Protein AF-A0A920UWG1-F1 (afdb_monomer_lite)

Sequence (98 aa):
MDYKSNDLGPRDKDYAPERLLATMVQEHYLLQYLIYTLAIHRYLRLRLPNYDYEQHFGGVYYLFLRGMNPASEQPSGIYFDRPSAAMVEDLDRLIDGS

pLDDT: mean 93.14, std 7.06, range [47.53, 97.69]

Radius of gyration: 15.72 Å; chains: 1; bounding box: 47×22×42 Å

Foldseek 3Di:
DEEDQDDQDQDLVSQPQVNVVVVCVVVVVVVVVLVVLLVVQVVCVVPPPPDDCVPPPDWDKYANPSNQDPPDPDGGRIDTDHDDPVSSVVVVCVVVPD

Secondary structure (DSSP, 8-state):
-EEE-----SSGGGGSHHHHHHHHHHTTHHHHHHHHHHHHHHHHHHHSTT--HHHH---EEEEEGGG--TTSSS--SEEEE---HHHHHHHHHHHHT-

Structure (mmCIF, N/CA/C/O backbone):
data_AF-A0A920UWG1-F1
#
_entry.id   AF-A0A920UWG1-F1
#
loop_
_atom_site.group_PDB
_atom_site.id
_atom_site.type_symbol
_atom_site.label_atom_id
_atom_site.label_alt_id
_atom_site.label_comp_id
_atom_site.label_asym_id
_atom_site.label_entity_id
_atom_site.label_seq_id
_atom_site.pdbx_PDB_ins_code
_atom_site.Cartn_x
_atom_site.Cartn_y
_atom_site.Cartn_z
_atom_site.occupancy
_atom_site.B_iso_or_equiv
_atom_site.auth_seq_id
_atom_site.auth_comp_id
_atom_site.auth_asym_id
_atom_site.auth_atom_id
_atom_site.pdbx_PDB_model_num
ATOM 1 N N . MET A 1 1 ? 1.179 -6.880 2.096 1.00 90.56 1 MET A N 1
ATOM 2 C CA . MET A 1 1 ? 2.170 -6.994 1.003 1.00 90.56 1 MET A CA 1
ATOM 3 C C . MET A 1 1 ? 1.525 -7.777 -0.130 1.00 90.56 1 MET A C 1
ATOM 5 O O . MET A 1 1 ? 0.760 -8.683 0.180 1.00 90.56 1 MET A O 1
ATOM 9 N N . ASP A 1 2 ? 1.805 -7.430 -1.387 1.00 95.06 2 ASP A N 1
ATOM 10 C CA . ASP A 1 2 ? 1.294 -8.097 -2.597 1.00 95.06 2 ASP A CA 1
ATOM 11 C C . ASP A 1 2 ? 2.450 -8.318 -3.594 1.00 95.06 2 ASP A C 1
ATOM 13 O O . ASP A 1 2 ? 3.363 -7.491 -3.685 1.00 95.06 2 ASP A O 1
ATOM 17 N N . TYR A 1 3 ? 2.440 -9.447 -4.305 1.00 93.75 3 TYR A N 1
ATOM 18 C CA . TYR A 1 3 ? 3.498 -9.844 -5.237 1.00 93.75 3 TYR A CA 1
ATOM 19 C C . TYR A 1 3 ? 2.999 -9.751 -6.676 1.00 93.75 3 TYR A C 1
ATOM 21 O O . TYR A 1 3 ? 1.983 -10.349 -7.031 1.00 93.75 3 TYR A O 1
ATOM 29 N N . LYS A 1 4 ? 3.756 -9.055 -7.525 1.00 93.25 4 LYS A N 1
ATOM 30 C CA . LYS A 1 4 ? 3.437 -8.822 -8.933 1.00 93.25 4 LYS A CA 1
ATOM 31 C C . LYS A 1 4 ? 4.485 -9.465 -9.836 1.00 93.25 4 LYS A C 1
ATOM 33 O O . LYS A 1 4 ? 5.681 -9.202 -9.722 1.00 93.25 4 LYS A O 1
ATOM 38 N N . SER A 1 5 ? 4.028 -10.299 -10.767 1.00 92.75 5 SER A N 1
ATOM 39 C CA . SER A 1 5 ? 4.861 -10.924 -11.804 1.00 92.75 5 SER A CA 1
ATOM 40 C C . SER A 1 5 ? 4.810 -10.177 -13.142 1.00 92.75 5 SER A C 1
ATOM 42 O O . SER A 1 5 ? 5.217 -10.748 -14.158 1.00 92.75 5 SER A O 1
ATOM 44 N N . ASN A 1 6 ? 4.279 -8.947 -13.147 1.00 94.44 6 ASN A N 1
ATOM 45 C CA . ASN A 1 6 ? 4.148 -8.085 -14.321 1.00 94.44 6 ASN A CA 1
ATOM 46 C C . ASN A 1 6 ? 5.499 -7.907 -15.027 1.00 94.44 6 ASN A C 1
ATOM 48 O O . ASN A 1 6 ? 6.531 -7.748 -14.375 1.00 94.44 6 ASN A O 1
ATOM 52 N N . ASP A 1 7 ? 5.465 -7.926 -16.357 1.00 93.81 7 ASP A N 1
ATOM 53 C CA . ASP A 1 7 ? 6.623 -7.677 -17.206 1.00 93.81 7 ASP A CA 1
ATOM 54 C C . ASP A 1 7 ? 6.597 -6.226 -17.693 1.00 93.81 7 ASP A C 1
ATOM 56 O O . ASP A 1 7 ? 5.722 -5.848 -18.470 1.00 93.81 7 ASP A O 1
ATOM 60 N N . LEU A 1 8 ? 7.522 -5.409 -17.187 1.00 93.50 8 LEU A N 1
ATOM 61 C CA . LEU A 1 8 ? 7.655 -3.995 -17.558 1.00 93.50 8 LEU A CA 1
ATOM 62 C C . LEU A 1 8 ? 8.783 -3.785 -18.584 1.00 93.50 8 LEU A C 1
ATOM 64 O O . LEU A 1 8 ? 8.945 -2.684 -19.110 1.00 93.50 8 LEU A O 1
ATOM 68 N N . GLY A 1 9 ? 9.552 -4.837 -18.881 1.00 93.50 9 GLY A N 1
ATOM 69 C CA . GLY A 1 9 ? 10.754 -4.794 -19.702 1.00 93.50 9 GLY A CA 1
ATOM 70 C C . GLY A 1 9 ? 11.926 -5.565 -19.078 1.00 93.50 9 GLY A C 1
ATOM 71 O O . GLY A 1 9 ? 11.834 -6.047 -17.948 1.00 93.50 9 GLY A O 1
ATOM 72 N N . PRO A 1 10 ? 13.043 -5.703 -19.813 1.00 89.75 10 PRO A N 1
ATOM 73 C CA . PRO A 1 10 ? 14.167 -6.541 -19.401 1.00 89.75 10 PRO A CA 1
ATOM 74 C C . PRO A 1 10 ? 15.229 -5.827 -18.548 1.00 89.75 10 PRO A C 1
ATOM 76 O O . PRO A 1 10 ? 16.204 -6.468 -18.166 1.00 89.75 10 PRO A O 1
ATOM 79 N N . ARG A 1 11 ? 15.128 -4.512 -18.307 1.00 89.75 11 ARG A N 1
ATOM 80 C CA . ARG A 1 11 ? 16.174 -3.728 -17.619 1.00 89.75 11 ARG A CA 1
ATOM 81 C C . ARG A 1 11 ? 15.671 -3.205 -16.281 1.00 89.75 11 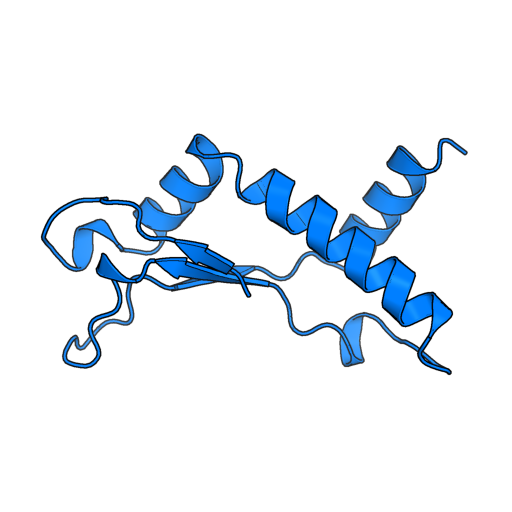ARG A C 1
ATOM 83 O O . ARG A 1 11 ? 14.513 -2.821 -16.175 1.00 89.75 11 ARG A O 1
ATOM 90 N N . ASP A 1 12 ? 16.573 -3.016 -15.324 1.00 87.38 12 ASP A N 1
ATOM 91 C CA . ASP A 1 12 ? 16.252 -2.466 -13.995 1.00 87.38 12 ASP A CA 1
ATOM 92 C C . ASP A 1 12 ? 15.512 -1.115 -14.073 1.00 87.38 12 ASP A C 1
ATOM 94 O O . ASP A 1 12 ? 14.542 -0.878 -13.356 1.00 87.38 12 ASP A O 1
ATOM 98 N N . LYS A 1 13 ? 15.882 -0.252 -15.033 1.00 90.81 13 LYS A N 1
ATOM 99 C CA . LYS A 1 13 ? 15.204 1.039 -15.272 1.00 90.81 13 LYS A CA 1
ATOM 100 C C . LYS A 1 13 ? 13.749 0.919 -15.736 1.00 90.81 13 LYS A C 1
ATOM 102 O O . LYS A 1 13 ? 12.998 1.887 -15.642 1.00 90.81 13 LYS A O 1
ATOM 107 N N . ASP A 1 14 ? 13.361 -0.232 -16.279 1.00 93.44 14 ASP A N 1
ATOM 108 C CA . ASP A 1 14 ? 11.979 -0.500 -16.669 1.00 93.44 14 ASP A CA 1
ATOM 109 C C . ASP A 1 14 ? 11.100 -0.731 -15.412 1.00 93.44 14 ASP A C 1
ATOM 111 O O . ASP A 1 14 ? 9.888 -0.553 -15.473 1.00 93.44 14 ASP A O 1
ATOM 115 N N . TYR A 1 15 ? 11.719 -0.986 -14.248 1.00 94.94 15 TYR A N 1
ATOM 116 C CA . TYR A 1 15 ? 11.096 -1.089 -12.919 1.00 94.94 15 TYR A CA 1
ATOM 117 C C . TYR A 1 15 ? 11.474 0.075 -11.984 1.00 94.94 15 TYR A C 1
ATOM 119 O O . TYR A 1 15 ? 11.416 -0.059 -10.756 1.00 94.94 15 TYR A O 1
ATOM 127 N N . ALA A 1 16 ? 11.872 1.216 -12.555 1.00 92.56 16 ALA A N 1
ATOM 128 C CA . ALA A 1 16 ? 12.103 2.453 -11.812 1.00 92.56 16 ALA A CA 1
ATOM 129 C C . ALA A 1 16 ? 10.796 2.977 -11.173 1.00 92.56 16 ALA A C 1
ATOM 131 O O . ALA A 1 16 ? 9.712 2.690 -11.698 1.00 92.56 16 ALA A O 1
ATOM 132 N N . PRO A 1 17 ? 10.861 3.765 -10.082 1.00 92.06 17 PRO A N 1
ATOM 133 C CA . PRO A 1 17 ? 9.681 4.226 -9.344 1.00 92.06 17 PRO A CA 1
ATOM 134 C C . PRO A 1 17 ? 8.567 4.829 -10.214 1.00 92.06 17 PRO A C 1
ATOM 136 O O . PRO A 1 17 ? 7.391 4.524 -10.015 1.00 92.06 17 PRO A O 1
ATOM 139 N N . GLU A 1 18 ? 8.915 5.619 -11.232 1.00 92.94 18 GLU A N 1
ATOM 140 C CA . GLU A 1 18 ? 7.947 6.259 -12.130 1.00 92.94 18 GLU A CA 1
ATOM 141 C C . GLU A 1 18 ? 7.215 5.233 -13.010 1.00 92.94 18 GLU A C 1
ATOM 143 O O . GLU A 1 18 ? 6.026 5.383 -13.301 1.00 92.94 18 GLU A O 1
ATOM 148 N N . ARG A 1 19 ? 7.912 4.163 -13.418 1.00 95.06 19 ARG A N 1
ATOM 149 C CA . ARG A 1 19 ? 7.335 3.054 -14.195 1.00 95.06 19 ARG A CA 1
ATOM 150 C C . ARG A 1 19 ? 6.433 2.182 -13.334 1.00 95.06 19 ARG A C 1
ATOM 152 O O . ARG A 1 19 ? 5.365 1.771 -13.796 1.00 95.06 19 ARG A O 1
ATOM 159 N N . LEU A 1 20 ? 6.826 1.953 -12.081 1.00 96.12 20 LEU A N 1
ATOM 160 C CA . LEU A 1 20 ? 5.989 1.246 -11.118 1.00 96.12 20 LEU A CA 1
ATOM 161 C C . LEU A 1 20 ? 4.700 2.023 -10.862 1.00 96.12 20 LEU A C 1
ATOM 163 O O . LEU A 1 20 ? 3.632 1.437 -10.978 1.00 96.12 20 LEU A O 1
ATOM 167 N N . LEU A 1 21 ? 4.772 3.335 -10.608 1.00 95.62 21 LEU A N 1
ATOM 168 C CA . LEU A 1 21 ? 3.577 4.159 -10.399 1.00 95.62 21 LEU A CA 1
ATOM 169 C C . LEU A 1 21 ? 2.637 4.130 -11.614 1.00 95.62 21 LEU A C 1
ATOM 171 O O . LEU A 1 21 ? 1.434 3.943 -11.446 1.00 95.62 21 LEU A O 1
ATOM 175 N N . ALA A 1 22 ? 3.172 4.260 -12.832 1.00 96.44 22 ALA A N 1
ATOM 176 C CA . ALA A 1 22 ? 2.363 4.158 -14.047 1.00 96.44 22 ALA A CA 1
ATOM 177 C C . ALA A 1 22 ? 1.635 2.805 -14.135 1.00 96.44 22 ALA A C 1
ATOM 179 O O . ALA A 1 22 ? 0.439 2.766 -14.418 1.00 96.44 22 ALA A O 1
ATOM 180 N N . THR A 1 23 ? 2.331 1.712 -13.813 1.00 96.88 23 THR A N 1
ATOM 181 C CA . THR A 1 23 ? 1.744 0.364 -13.786 1.00 96.88 23 THR A CA 1
ATOM 182 C C . THR A 1 23 ? 0.701 0.223 -12.674 1.00 96.88 23 THR A C 1
ATOM 184 O O . THR A 1 23 ? -0.370 -0.326 -12.903 1.00 96.88 23 THR A O 1
ATOM 187 N N . MET A 1 24 ? 0.962 0.769 -11.481 1.00 97.69 24 MET A N 1
ATOM 188 C CA . MET A 1 24 ? 0.017 0.769 -10.357 1.00 97.69 24 MET A CA 1
ATOM 189 C C . MET A 1 24 ? -1.306 1.458 -10.713 1.00 97.69 24 MET A C 1
ATOM 191 O O . MET A 1 24 ? -2.369 1.005 -10.285 1.00 97.69 24 MET A O 1
ATOM 195 N N . VAL A 1 25 ? -1.243 2.539 -11.498 1.00 96.94 25 VAL A N 1
ATOM 196 C CA . VAL A 1 25 ? -2.427 3.239 -12.017 1.00 96.94 25 VAL A CA 1
ATOM 197 C C . VAL A 1 25 ? -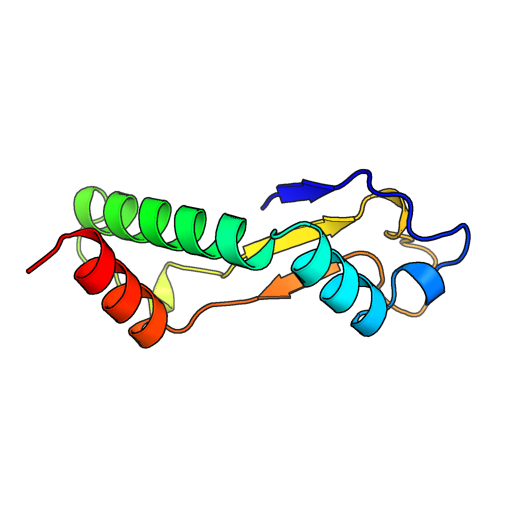3.127 2.405 -13.091 1.00 96.94 25 VAL A C 1
ATOM 199 O O . VAL A 1 25 ? -4.334 2.195 -12.992 1.00 96.94 25 VAL A O 1
ATOM 202 N N . GLN A 1 26 ? -2.386 1.931 -14.098 1.00 96.88 26 GLN A N 1
ATOM 203 C CA . GLN A 1 26 ? -2.932 1.196 -15.248 1.00 96.88 26 GLN A CA 1
ATOM 204 C C . GLN A 1 26 ? -3.630 -0.106 -14.846 1.00 96.88 26 GLN A C 1
ATOM 206 O O . GLN A 1 26 ? -4.695 -0.414 -15.367 1.00 96.88 26 GLN A O 1
ATOM 211 N N . GLU A 1 27 ? -3.059 -0.834 -13.890 1.00 96.50 27 GLU A N 1
ATOM 212 C CA . GLU A 1 27 ? -3.590 -2.111 -13.403 1.00 96.50 27 GLU A CA 1
ATOM 213 C C . GLU A 1 27 ? -4.574 -1.938 -12.231 1.00 96.50 27 GLU A C 1
ATOM 215 O O . GLU A 1 27 ? -4.970 -2.908 -11.588 1.00 96.50 27 GLU A O 1
ATOM 220 N N . HIS A 1 28 ? -4.959 -0.697 -11.909 1.00 96.12 28 HIS A N 1
ATOM 221 C CA . HIS A 1 28 ? -5.875 -0.363 -10.812 1.00 96.12 28 HIS A CA 1
ATOM 222 C C . HIS A 1 28 ? -5.433 -0.865 -9.423 1.00 96.12 28 HIS A C 1
ATOM 224 O O . HIS A 1 28 ? -6.239 -0.956 -8.491 1.00 96.12 28 HIS A O 1
ATOM 230 N N . TYR A 1 29 ? -4.137 -1.124 -9.239 1.00 97.25 29 TYR A N 1
ATOM 231 C CA . TYR A 1 29 ? -3.573 -1.558 -7.962 1.00 97.25 29 TYR A CA 1
ATOM 232 C C . TYR A 1 29 ? -3.690 -0.488 -6.870 1.00 97.25 29 TYR A C 1
ATOM 234 O O . TYR A 1 29 ? -3.723 -0.836 -5.689 1.00 97.25 29 TYR A O 1
ATOM 242 N N . LEU A 1 30 ? -3.825 0.793 -7.243 1.00 96.12 30 LEU A N 1
ATOM 243 C CA . LEU A 1 30 ? -4.126 1.860 -6.283 1.00 96.12 30 LEU A CA 1
ATOM 244 C C . LEU A 1 30 ? -5.449 1.605 -5.546 1.00 96.12 30 LEU A C 1
ATOM 246 O O . LEU A 1 30 ? -5.503 1.594 -4.318 1.00 96.12 30 LEU A O 1
ATOM 250 N N . LEU A 1 31 ? -6.515 1.320 -6.297 1.00 95.06 31 LEU A N 1
ATOM 251 C CA . LEU A 1 31 ? -7.819 1.000 -5.718 1.00 95.06 31 LEU A CA 1
ATOM 252 C C . LEU A 1 31 ? -7.761 -0.308 -4.919 1.00 95.06 31 LEU A C 1
ATOM 254 O O . LEU A 1 31 ? -8.317 -0.384 -3.823 1.00 95.06 31 LEU A O 1
ATOM 258 N N . GLN A 1 32 ? -7.053 -1.316 -5.444 1.00 96.06 32 GLN A N 1
ATOM 259 C CA . GLN A 1 32 ? -6.867 -2.600 -4.766 1.00 96.06 32 GLN A CA 1
ATOM 260 C C . GLN A 1 32 ? -6.280 -2.399 -3.363 1.00 96.06 32 GLN A C 1
ATOM 262 O O . GLN A 1 32 ? -6.830 -2.916 -2.387 1.00 96.06 32 GLN A O 1
ATOM 267 N N . TYR A 1 33 ? -5.186 -1.637 -3.234 1.00 96.56 33 TYR A N 1
ATOM 268 C CA . TYR A 1 33 ? -4.576 -1.450 -1.921 1.00 96.56 33 TYR A CA 1
ATOM 269 C C . TYR A 1 33 ? -5.427 -0.595 -0.993 1.00 96.56 33 TYR A C 1
ATOM 271 O O . TYR A 1 33 ? -5.397 -0.844 0.205 1.00 96.56 33 TYR A O 1
ATOM 279 N N . LEU A 1 34 ? -6.191 0.378 -1.497 1.00 96.31 34 LEU A N 1
ATOM 280 C CA . LEU A 1 34 ? -7.073 1.187 -0.651 1.00 96.31 34 LEU A CA 1
ATOM 281 C C . LEU A 1 34 ? -8.156 0.326 0.003 1.00 96.31 34 LEU A C 1
ATOM 283 O O . LEU A 1 34 ? -8.370 0.418 1.211 1.00 96.31 34 LEU A O 1
ATOM 287 N N . ILE A 1 35 ? -8.765 -0.578 -0.768 1.00 95.44 35 ILE A N 1
ATOM 288 C CA . ILE A 1 35 ? -9.751 -1.536 -0.253 1.00 95.44 35 ILE A CA 1
ATOM 289 C C . ILE A 1 35 ? -9.109 -2.463 0.789 1.00 95.44 35 ILE A C 1
ATOM 291 O O . ILE A 1 35 ? -9.693 -2.711 1.844 1.00 95.44 35 ILE A O 1
ATOM 295 N N . TYR A 1 36 ? -7.895 -2.959 0.531 1.00 96.25 36 TYR A N 1
ATOM 296 C CA . TYR A 1 36 ? -7.194 -3.833 1.477 1.00 96.25 36 TYR A CA 1
ATOM 297 C C . TYR A 1 36 ? -6.776 -3.105 2.754 1.00 96.25 36 TYR A C 1
ATOM 299 O O . TYR A 1 36 ? -6.941 -3.652 3.844 1.00 96.25 36 TYR A O 1
ATOM 307 N N . THR A 1 37 ? -6.280 -1.875 2.639 1.00 97.25 37 THR A N 1
ATOM 308 C CA . THR A 1 37 ? -5.948 -1.021 3.782 1.00 97.25 37 THR A CA 1
ATOM 309 C C . THR A 1 37 ? -7.178 -0.797 4.649 1.00 97.25 37 THR A C 1
ATOM 311 O O . THR A 1 37 ? -7.098 -1.007 5.856 1.00 97.25 37 THR A O 1
ATOM 314 N N . LEU A 1 38 ? -8.326 -0.464 4.053 1.00 96.88 38 LEU A N 1
ATOM 315 C CA . LEU A 1 38 ? -9.572 -0.294 4.796 1.00 96.88 38 LEU A CA 1
ATOM 316 C C . LEU A 1 38 ? -10.006 -1.584 5.503 1.00 96.88 38 LEU A C 1
ATOM 318 O O . LEU A 1 38 ? -10.333 -1.565 6.689 1.00 96.88 38 LEU A O 1
ATOM 322 N N . ALA A 1 39 ? -9.986 -2.716 4.796 1.00 96.25 39 ALA A N 1
ATOM 323 C CA . ALA A 1 39 ? -10.364 -4.004 5.370 1.00 96.25 39 ALA A CA 1
ATOM 324 C C . ALA A 1 39 ? -9.479 -4.368 6.575 1.00 96.25 39 ALA A C 1
ATOM 326 O O . ALA A 1 39 ? -9.985 -4.794 7.615 1.00 96.25 39 ALA A O 1
ATOM 327 N N . ILE A 1 40 ? -8.164 -4.153 6.460 1.00 96.38 40 ILE A N 1
ATOM 328 C CA . ILE A 1 40 ? -7.208 -4.369 7.551 1.00 96.38 40 ILE A CA 1
ATOM 329 C C . ILE A 1 40 ? -7.461 -3.386 8.694 1.00 96.38 40 ILE A C 1
ATOM 331 O O . ILE A 1 40 ? -7.489 -3.807 9.848 1.00 96.38 40 ILE A O 1
ATOM 335 N N . HIS A 1 41 ? -7.678 -2.106 8.394 1.00 96.50 41 HIS A N 1
ATOM 336 C CA . HIS A 1 41 ? -7.981 -1.080 9.387 1.00 96.50 41 HIS A CA 1
ATOM 337 C C . HIS A 1 41 ? -9.215 -1.456 10.226 1.00 96.50 41 HIS A C 1
ATOM 339 O O . HIS A 1 41 ? -9.117 -1.548 11.452 1.00 96.50 41 HIS A O 1
ATOM 345 N N . ARG A 1 42 ? -10.343 -1.796 9.581 1.00 95.62 42 ARG A N 1
ATOM 346 C CA . ARG A 1 42 ? -11.565 -2.271 10.262 1.00 95.62 42 ARG A CA 1
ATOM 347 C C . ARG A 1 42 ? -11.305 -3.525 11.090 1.00 95.62 42 ARG A C 1
ATOM 349 O O . ARG A 1 42 ? -11.728 -3.614 12.242 1.00 95.62 42 ARG A O 1
ATOM 356 N N . TYR A 1 43 ? -10.597 -4.495 10.515 1.00 96.50 43 TYR A N 1
ATOM 357 C CA . TYR A 1 43 ? -10.283 -5.748 11.194 1.00 96.50 43 TYR A CA 1
ATOM 358 C C . TYR A 1 43 ? -9.441 -5.525 12.458 1.00 96.50 43 TYR A C 1
ATOM 360 O O . TYR A 1 43 ? -9.755 -6.080 13.512 1.00 96.50 43 TYR A O 1
ATOM 368 N N . LEU A 1 44 ? -8.399 -4.693 12.384 1.00 96.25 44 LEU A N 1
ATOM 369 C CA . LEU A 1 44 ? -7.544 -4.379 13.528 1.00 96.25 44 LEU A CA 1
ATOM 370 C C . LEU A 1 44 ? -8.300 -3.587 14.595 1.00 96.25 44 LEU A C 1
ATOM 372 O O . LEU A 1 44 ? -8.184 -3.933 15.768 1.00 96.25 44 LEU A O 1
ATOM 376 N N . ARG A 1 45 ? -9.150 -2.626 14.207 1.00 95.31 45 ARG A N 1
ATOM 377 C CA . ARG A 1 45 ? -10.020 -1.886 15.140 1.00 95.31 45 ARG A CA 1
ATOM 378 C C . ARG A 1 45 ? -10.926 -2.814 15.956 1.00 95.31 45 ARG A C 1
ATOM 380 O O . ARG A 1 45 ? -11.178 -2.551 17.126 1.00 95.31 45 ARG A O 1
ATOM 387 N N . LEU A 1 46 ? -11.395 -3.912 15.359 1.00 95.75 46 LEU A N 1
ATOM 388 C CA . LEU A 1 46 ? -12.238 -4.907 16.032 1.00 95.75 46 LEU A CA 1
ATOM 389 C C . LEU A 1 46 ? -11.458 -5.879 16.929 1.00 95.75 46 LEU A C 1
ATOM 391 O O . LEU A 1 46 ? -12.036 -6.459 17.847 1.00 95.75 46 LEU A O 1
ATOM 395 N N . ARG A 1 47 ? -10.180 -6.132 16.633 1.00 96.69 47 ARG A N 1
ATOM 396 C CA . ARG A 1 47 ? -9.421 -7.247 17.227 1.00 96.69 47 ARG A CA 1
ATOM 397 C C . ARG A 1 47 ? -8.313 -6.820 18.173 1.00 96.69 47 ARG A C 1
ATOM 399 O O . ARG A 1 47 ? -7.951 -7.615 19.038 1.00 96.69 47 ARG A O 1
ATOM 406 N N . LEU A 1 48 ? -7.772 -5.619 18.006 1.00 96.38 48 LEU A N 1
ATOM 407 C CA . LEU A 1 48 ? -6.665 -5.112 18.799 1.00 96.38 48 LEU A CA 1
ATOM 408 C C . LEU A 1 48 ? -7.173 -4.034 19.773 1.00 96.38 48 LEU A C 1
ATOM 410 O O . LEU A 1 48 ? -7.586 -2.959 19.336 1.00 96.38 48 LEU A O 1
ATOM 414 N N . PRO A 1 49 ? -7.144 -4.291 21.094 1.00 95.50 49 PRO A N 1
ATOM 415 C CA . PRO A 1 49 ? -7.425 -3.263 22.090 1.00 95.50 49 PRO A CA 1
ATOM 416 C C . PRO A 1 49 ? -6.456 -2.088 21.935 1.00 95.50 49 PRO A C 1
ATOM 418 O O . PRO A 1 49 ? -5.259 -2.302 21.758 1.00 95.50 49 PRO A O 1
ATOM 421 N N . ASN A 1 50 ? -6.964 -0.858 22.042 1.00 95.81 50 ASN A N 1
ATOM 422 C CA . ASN A 1 50 ? -6.180 0.372 21.869 1.00 95.81 50 ASN A CA 1
ATOM 423 C C . ASN A 1 50 ? -5.487 0.477 20.496 1.00 95.81 50 ASN A C 1
ATOM 425 O O . ASN A 1 50 ? -4.385 1.015 20.393 1.00 95.81 50 ASN A O 1
ATOM 429 N N . TYR A 1 51 ? -6.119 -0.053 19.443 1.00 97.38 51 TYR A N 1
ATOM 430 C CA . TYR A 1 51 ? -5.638 0.126 18.079 1.00 97.38 51 TYR A CA 1
ATOM 431 C C . TYR A 1 51 ? -5.535 1.612 17.718 1.00 97.38 51 TYR A C 1
ATOM 433 O O . TYR A 1 51 ? -6.479 2.383 17.871 1.00 97.38 51 TYR A O 1
ATOM 441 N N . ASP A 1 52 ? -4.375 1.965 17.185 1.00 96.56 52 ASP A N 1
ATOM 442 C CA . ASP A 1 52 ? -4.021 3.280 16.667 1.00 96.56 52 ASP A CA 1
ATOM 443 C C . ASP A 1 52 ? -3.424 3.083 15.270 1.00 96.56 52 ASP A C 1
ATOM 445 O O . ASP A 1 52 ? -2.446 2.345 15.117 1.00 96.56 52 ASP A O 1
ATOM 449 N N . TYR A 1 53 ? -4.032 3.683 14.245 1.00 97.06 53 TYR A N 1
ATOM 450 C CA . TYR A 1 53 ? -3.590 3.498 12.861 1.00 97.06 53 TYR A CA 1
ATOM 451 C C . TYR A 1 53 ? -2.138 3.943 12.670 1.00 97.06 53 TYR A C 1
ATOM 453 O O . TYR A 1 53 ? -1.363 3.242 12.020 1.00 97.06 53 TYR A O 1
ATOM 461 N N . GLU A 1 54 ? -1.747 5.066 13.276 1.00 96.25 54 GLU A N 1
ATOM 462 C CA . GLU A 1 54 ? -0.428 5.649 13.062 1.00 96.25 54 GLU A CA 1
ATOM 463 C C . GLU A 1 54 ? 0.702 4.789 13.641 1.00 96.25 54 GLU A C 1
ATOM 465 O O . GLU A 1 54 ? 1.782 4.696 13.052 1.00 96.25 54 GLU A O 1
ATOM 470 N N . GLN A 1 55 ? 0.440 4.099 14.748 1.00 96.19 55 GLN A N 1
ATOM 471 C CA . GLN A 1 55 ? 1.400 3.217 15.407 1.00 96.19 55 GLN A CA 1
ATOM 472 C C . GLN A 1 55 ? 1.390 1.794 14.843 1.00 96.19 55 GLN A C 1
ATOM 474 O O . GLN A 1 55 ? 2.439 1.154 14.775 1.00 96.19 55 GLN A O 1
ATOM 479 N N . HIS A 1 56 ? 0.222 1.278 14.452 1.00 96.31 56 HIS A N 1
ATOM 480 C CA . HIS A 1 56 ? 0.058 -0.148 14.154 1.00 96.31 56 HIS A CA 1
ATOM 481 C C . HIS A 1 56 ? -0.011 -0.476 12.659 1.00 96.31 56 HIS A C 1
ATOM 483 O O . HIS A 1 56 ? 0.190 -1.634 12.288 1.00 96.31 56 HIS A O 1
ATOM 489 N N . PHE A 1 57 ? -0.295 0.494 11.785 1.00 96.12 57 PHE A N 1
ATOM 490 C CA . PHE A 1 57 ? -0.336 0.261 10.344 1.00 96.12 57 PHE A CA 1
ATOM 491 C C . PHE A 1 57 ? 0.961 0.718 9.671 1.00 96.12 57 PHE A C 1
ATOM 493 O O . PHE A 1 57 ? 1.311 1.890 9.702 1.00 96.12 57 PHE A O 1
ATOM 500 N N . GLY A 1 58 ? 1.683 -0.211 9.039 1.00 94.62 58 GLY A N 1
ATOM 501 C CA . GLY A 1 58 ? 2.997 0.055 8.437 1.00 94.62 58 GLY A CA 1
ATOM 502 C C . GLY A 1 58 ? 2.972 0.578 6.997 1.00 94.62 58 GLY A C 1
ATOM 503 O O . GLY A 1 58 ? 4.011 1.000 6.499 1.00 94.62 58 GLY A O 1
ATOM 504 N N . GLY A 1 59 ? 1.817 0.561 6.329 1.00 96.19 59 GLY A N 1
ATOM 505 C CA . GLY A 1 59 ? 1.703 0.838 4.895 1.00 96.19 59 GLY A CA 1
ATOM 506 C C . GLY A 1 59 ? 1.575 -0.427 4.044 1.00 96.19 59 GLY A C 1
ATOM 507 O O . GLY A 1 59 ? 1.381 -1.542 4.540 1.00 96.19 59 GLY A O 1
ATOM 508 N N . VAL A 1 60 ? 1.662 -0.241 2.731 1.00 96.88 60 VAL A N 1
ATOM 509 C CA . VAL A 1 60 ? 1.468 -1.270 1.711 1.00 96.88 60 VAL A CA 1
ATOM 510 C C . VAL A 1 60 ? 2.709 -1.396 0.838 1.00 96.88 60 VAL A C 1
ATOM 512 O O . VAL A 1 60 ? 3.339 -0.411 0.471 1.00 96.88 60 VAL A O 1
ATOM 515 N N . TYR A 1 61 ? 3.037 -2.637 0.482 1.00 96.69 61 TYR A N 1
ATOM 516 C CA . TYR A 1 61 ? 4.150 -2.964 -0.405 1.00 96.69 61 TYR A CA 1
ATOM 517 C C . TYR A 1 61 ? 3.644 -3.785 -1.581 1.00 96.69 61 TYR A C 1
ATOM 519 O O . TYR A 1 61 ? 2.970 -4.800 -1.367 1.00 96.69 61 TYR A O 1
ATOM 527 N N . TYR A 1 62 ? 4.017 -3.357 -2.782 1.00 96.75 62 TYR A N 1
ATOM 528 C CA . TYR A 1 62 ? 3.834 -4.074 -4.038 1.00 96.75 62 TYR A CA 1
ATOM 529 C C . TYR A 1 62 ? 5.208 -4.446 -4.586 1.00 96.75 62 TYR A C 1
ATOM 531 O O . TYR A 1 62 ? 6.027 -3.579 -4.900 1.00 96.75 62 TYR A O 1
ATOM 539 N N . LEU A 1 63 ? 5.463 -5.749 -4.659 1.00 95.81 63 LEU A N 1
ATOM 540 C CA . LEU A 1 63 ? 6.762 -6.317 -5.000 1.00 95.81 63 LEU A CA 1
ATOM 541 C C . LEU A 1 63 ? 6.726 -6.840 -6.438 1.00 95.81 63 LEU A C 1
ATOM 543 O O . LEU A 1 63 ? 6.195 -7.919 -6.701 1.00 95.81 63 LEU A O 1
ATOM 547 N N . PHE A 1 64 ? 7.280 -6.069 -7.369 1.00 96.00 64 PHE A N 1
ATOM 548 C CA . PHE A 1 64 ? 7.455 -6.443 -8.770 1.00 96.00 64 PHE A CA 1
ATOM 549 C C . PHE A 1 64 ? 8.686 -7.337 -8.897 1.00 96.00 64 PHE A C 1
ATOM 551 O O . PHE A 1 64 ? 9.804 -6.866 -9.096 1.00 96.00 64 PHE A O 1
ATOM 558 N N . LEU A 1 65 ? 8.466 -8.648 -8.779 1.00 93.19 65 LEU A N 1
ATOM 559 C CA . LEU A 1 65 ? 9.524 -9.651 -8.619 1.00 93.19 65 LEU A CA 1
ATOM 560 C C . LEU A 1 65 ? 10.581 -9.611 -9.729 1.00 93.19 65 LEU A C 1
ATOM 562 O O . LEU A 1 65 ? 11.759 -9.820 -9.463 1.00 93.19 65 LEU A O 1
ATOM 566 N N . ARG A 1 66 ? 10.170 -9.312 -10.965 1.00 92.38 66 ARG A N 1
ATOM 567 C CA . ARG A 1 66 ? 11.069 -9.223 -12.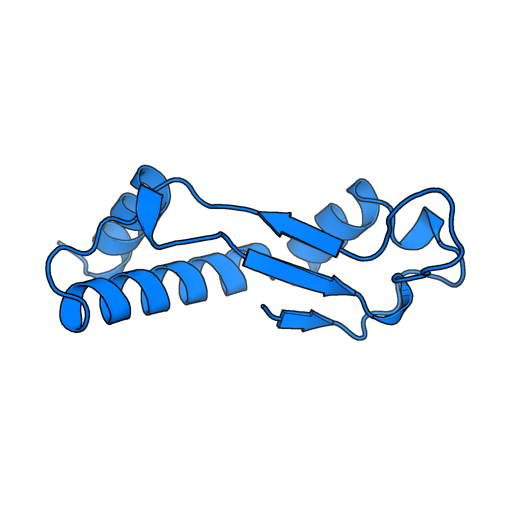126 1.00 92.38 66 ARG A CA 1
ATOM 568 C C . ARG A 1 66 ? 12.002 -8.008 -12.093 1.00 92.38 66 ARG A C 1
ATOM 570 O O . ARG A 1 66 ? 13.013 -8.017 -12.780 1.00 92.38 66 ARG A O 1
ATOM 577 N N . GLY A 1 67 ? 11.654 -6.987 -11.313 1.00 90.75 67 GLY A N 1
ATOM 578 C CA . GLY A 1 67 ? 12.441 -5.770 -11.138 1.00 90.75 67 GLY A CA 1
ATOM 579 C C . GLY A 1 67 ? 13.315 -5.763 -9.894 1.00 90.75 67 GLY A C 1
ATOM 580 O O . GLY A 1 67 ? 14.050 -4.808 -9.691 1.00 90.75 67 GLY A O 1
ATOM 581 N N . MET A 1 68 ? 13.227 -6.780 -9.034 1.00 91.12 68 MET A N 1
ATOM 582 C CA . MET A 1 68 ? 14.014 -6.833 -7.805 1.00 91.12 68 MET A CA 1
ATOM 583 C C . MET A 1 68 ? 15.390 -7.435 -8.091 1.00 91.12 68 MET A C 1
ATOM 585 O O . MET A 1 68 ? 15.546 -8.654 -8.157 1.00 91.12 68 MET A O 1
ATOM 589 N N . ASN A 1 69 ? 16.396 -6.573 -8.227 1.00 87.06 69 ASN A N 1
ATOM 590 C CA . ASN A 1 69 ? 17.783 -6.977 -8.429 1.00 87.06 69 ASN A CA 1
ATOM 591 C C . ASN A 1 69 ? 18.648 -6.622 -7.201 1.00 87.06 69 ASN A C 1
ATOM 593 O O . ASN A 1 69 ? 18.985 -5.451 -7.021 1.00 87.06 69 ASN A O 1
ATOM 597 N N . PRO A 1 70 ? 19.051 -7.598 -6.364 1.00 83.50 70 PRO A N 1
ATOM 598 C CA . PRO A 1 70 ? 19.868 -7.334 -5.177 1.00 83.50 70 PRO A CA 1
ATOM 599 C C . PRO A 1 70 ? 21.308 -6.907 -5.503 1.00 83.50 70 PRO A C 1
ATOM 601 O O . PRO A 1 70 ? 22.001 -6.416 -4.618 1.00 83.50 70 PRO A O 1
ATOM 604 N N . ALA A 1 71 ? 21.769 -7.106 -6.743 1.00 84.44 71 ALA A N 1
ATOM 605 C CA . ALA A 1 71 ? 23.094 -6.688 -7.198 1.00 84.44 71 ALA A CA 1
ATOM 606 C C . ALA A 1 71 ? 23.105 -5.278 -7.818 1.00 84.44 71 ALA A C 1
ATOM 608 O O . ALA A 1 71 ? 24.177 -4.771 -8.145 1.00 84.44 71 ALA A O 1
ATOM 609 N N . SER A 1 72 ? 21.937 -4.654 -8.008 1.00 80.50 72 SER A N 1
ATOM 610 C CA . SER A 1 72 ? 21.834 -3.285 -8.520 1.00 80.50 72 SER A CA 1
ATOM 611 C C . SER A 1 72 ? 22.186 -2.270 -7.433 1.00 80.50 72 SER A C 1
ATOM 613 O O . SER A 1 72 ? 21.746 -2.388 -6.291 1.00 80.50 72 SER A O 1
ATOM 615 N N . GLU A 1 73 ? 22.926 -1.222 -7.803 1.00 76.81 73 GLU A N 1
ATOM 616 C CA . GLU A 1 73 ? 23.212 -0.079 -6.924 1.00 76.81 73 GLU A CA 1
ATOM 617 C C . GLU A 1 73 ? 21.948 0.725 -6.575 1.00 76.81 73 GLU A C 1
ATOM 619 O O . GLU A 1 73 ? 21.910 1.418 -5.558 1.00 76.81 73 GLU A O 1
ATOM 624 N N . GLN A 1 74 ? 20.908 0.635 -7.412 1.00 79.31 74 GLN A N 1
ATOM 625 C CA . GLN A 1 74 ? 19.636 1.323 -7.209 1.00 79.31 74 GLN A CA 1
ATOM 626 C C . GLN A 1 74 ? 18.515 0.315 -6.925 1.00 79.31 74 GLN A C 1
ATOM 628 O O . GLN A 1 74 ? 18.247 -0.552 -7.771 1.00 79.31 74 GLN A O 1
ATOM 633 N N . PRO A 1 75 ? 17.820 0.437 -5.777 1.00 79.19 75 PRO A N 1
ATOM 634 C CA . PRO A 1 75 ? 16.636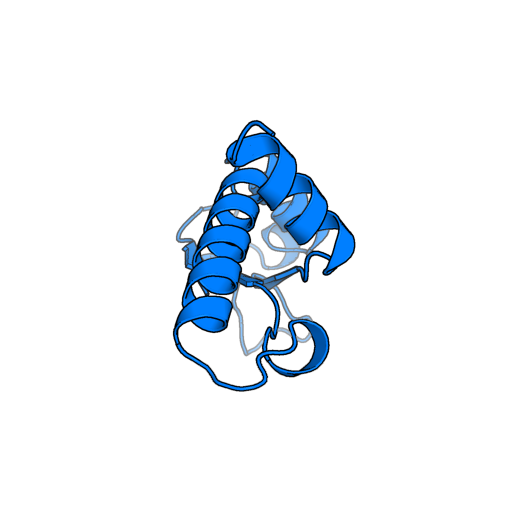 -0.358 -5.485 1.00 79.19 75 PRO A CA 1
ATOM 635 C C . PRO A 1 75 ? 15.571 -0.158 -6.568 1.00 79.19 75 PRO A C 1
ATOM 637 O O . PRO A 1 75 ? 15.209 0.970 -6.899 1.00 79.19 75 PRO A O 1
ATOM 640 N N . SER A 1 76 ? 15.060 -1.257 -7.111 1.00 89.12 76 SER A N 1
ATOM 641 C CA . SER A 1 76 ? 14.017 -1.274 -8.140 1.00 89.12 76 SER A CA 1
ATOM 642 C C . SER A 1 76 ? 13.003 -2.382 -7.852 1.00 89.12 76 SER A C 1
ATOM 644 O O . SER A 1 76 ? 13.225 -3.255 -7.008 1.00 89.12 76 SER A O 1
ATOM 646 N N . GLY A 1 77 ? 11.833 -2.296 -8.487 1.00 93.88 77 GLY A N 1
ATOM 647 C CA . GLY A 1 77 ? 10.781 -3.306 -8.346 1.00 93.88 77 GLY A CA 1
ATOM 648 C C . GLY A 1 77 ? 9.994 -3.271 -7.030 1.00 93.88 77 GLY A C 1
ATOM 649 O O .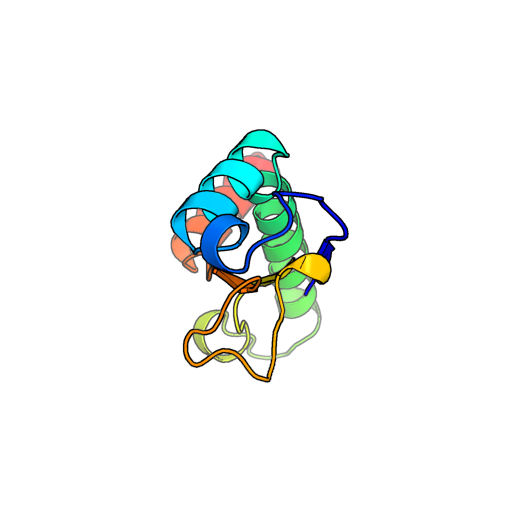 GLY A 1 77 ? 9.185 -4.163 -6.794 1.00 93.88 77 GLY A O 1
ATOM 650 N N . ILE A 1 78 ? 10.176 -2.260 -6.177 1.00 94.69 78 ILE A N 1
ATOM 651 C CA . ILE A 1 78 ? 9.395 -2.099 -4.942 1.00 94.69 78 ILE A CA 1
ATOM 652 C C . ILE A 1 78 ? 8.604 -0.800 -5.020 1.00 94.69 78 ILE A C 1
ATOM 654 O O . ILE A 1 78 ? 9.179 0.284 -5.080 1.00 94.69 78 ILE A O 1
ATOM 658 N N . TYR A 1 79 ? 7.280 -0.919 -4.978 1.00 96.00 79 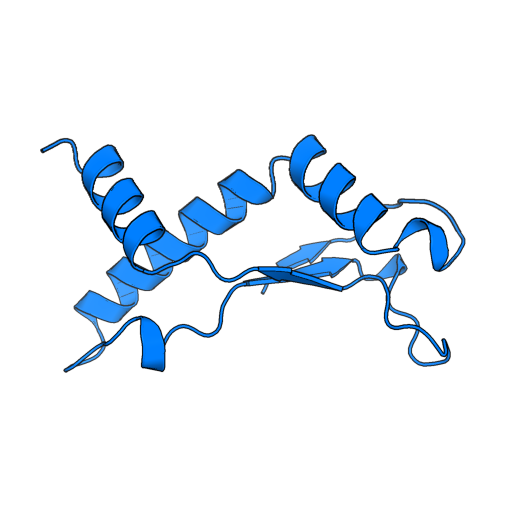TYR A N 1
ATOM 659 C CA . TYR A 1 79 ? 6.388 0.207 -4.742 1.00 96.00 79 TYR A CA 1
ATOM 660 C C . TYR A 1 79 ? 5.908 0.168 -3.291 1.00 96.00 79 TYR A C 1
ATOM 662 O O . TYR A 1 79 ? 5.449 -0.871 -2.808 1.00 96.00 79 TYR A O 1
ATOM 670 N N . PHE A 1 80 ? 6.015 1.302 -2.606 1.00 96.19 80 PHE A N 1
ATOM 671 C CA . PHE A 1 80 ? 5.529 1.492 -1.247 1.00 96.19 80 PHE A CA 1
ATOM 672 C C . PHE A 1 80 ? 4.585 2.687 -1.212 1.00 96.19 80 PHE A C 1
ATOM 674 O O . PHE A 1 80 ? 4.883 3.727 -1.797 1.00 96.19 80 PHE A O 1
ATOM 681 N N . ASP A 1 81 ? 3.484 2.533 -0.488 1.00 96.50 81 ASP A N 1
ATOM 682 C CA . ASP A 1 81 ? 2.613 3.642 -0.121 1.00 96.50 81 ASP A CA 1
ATOM 683 C C . ASP A 1 81 ? 2.116 3.462 1.316 1.00 96.50 81 ASP A C 1
ATOM 685 O O . ASP A 1 81 ? 2.067 2.353 1.853 1.00 96.50 81 ASP A O 1
ATOM 689 N N . ARG A 1 82 ? 1.725 4.559 1.951 1.00 97.00 82 ARG A N 1
ATOM 690 C CA . ARG A 1 82 ? 1.033 4.553 3.233 1.00 97.00 82 ARG A CA 1
ATOM 691 C C . ARG A 1 82 ? -0.081 5.594 3.167 1.00 97.00 82 ARG A C 1
ATOM 693 O O . ARG A 1 82 ? 0.186 6.772 3.407 1.00 97.00 82 ARG A O 1
ATOM 700 N N . PRO A 1 83 ? -1.328 5.167 2.896 1.00 96.19 83 PRO A N 1
ATOM 701 C CA . PRO A 1 83 ? -2.479 6.052 2.982 1.00 96.19 83 PRO A CA 1
ATOM 702 C C . PRO A 1 83 ? -2.533 6.717 4.355 1.00 96.19 83 PRO A C 1
ATOM 704 O O . PRO A 1 83 ? -2.259 6.068 5.371 1.00 96.19 83 PRO A O 1
ATOM 707 N N . SER A 1 84 ? -2.870 8.003 4.398 1.00 97.00 84 SER A N 1
ATOM 708 C CA . SER A 1 84 ? -3.046 8.702 5.670 1.00 97.00 84 SER A CA 1
ATOM 709 C C . SER A 1 84 ? -4.248 8.137 6.423 1.00 97.00 84 SER A C 1
ATOM 711 O O . SER A 1 84 ? -5.207 7.678 5.798 1.00 97.00 84 SER A O 1
ATOM 713 N N . ALA A 1 85 ? -4.235 8.218 7.758 1.00 96.62 85 ALA A N 1
ATOM 714 C CA . ALA A 1 85 ? -5.401 7.844 8.559 1.00 96.62 85 ALA A CA 1
ATOM 715 C C . ALA A 1 85 ? -6.665 8.569 8.068 1.00 96.62 85 ALA A C 1
ATOM 717 O O . ALA A 1 85 ? -7.687 7.937 7.836 1.00 96.62 85 ALA A O 1
ATOM 718 N N . ALA A 1 86 ? -6.558 9.876 7.799 1.00 96.69 86 ALA A N 1
ATOM 719 C CA . ALA A 1 86 ? -7.665 10.684 7.292 1.00 96.69 86 ALA A CA 1
ATOM 720 C C . ALA A 1 86 ? -8.271 10.123 5.994 1.00 96.69 86 ALA A C 1
ATOM 722 O O . ALA A 1 86 ? -9.485 10.008 5.891 1.00 96.69 86 ALA A O 1
ATOM 723 N N . MET A 1 87 ? -7.442 9.709 5.030 1.00 96.06 87 MET A N 1
ATOM 724 C CA . MET A 1 87 ? -7.931 9.119 3.781 1.00 96.06 87 MET A CA 1
ATOM 725 C C . MET A 1 87 ? -8.661 7.791 4.017 1.00 96.06 87 MET A C 1
ATOM 727 O O . MET A 1 87 ? -9.665 7.515 3.362 1.00 96.06 87 MET A O 1
ATOM 731 N N . VAL A 1 88 ? -8.156 6.961 4.933 1.00 96.69 88 VAL A N 1
ATOM 732 C CA . VAL A 1 88 ? -8.781 5.673 5.266 1.00 96.69 88 VAL A CA 1
ATOM 733 C C . VAL A 1 88 ? -10.119 5.886 5.971 1.00 96.69 88 VAL A C 1
ATOM 735 O O . VAL A 1 88 ? -11.082 5.220 5.613 1.00 96.69 88 VAL A O 1
ATOM 738 N N . GLU A 1 89 ? -10.206 6.843 6.896 1.00 95.69 89 GLU A N 1
ATOM 739 C CA . GLU A 1 89 ? -11.452 7.220 7.582 1.00 95.69 89 GLU A CA 1
ATOM 740 C C . GLU A 1 89 ? -12.473 7.858 6.620 1.00 95.69 89 GLU A C 1
ATOM 742 O O . GLU A 1 89 ? -13.674 7.604 6.708 1.00 95.69 89 GLU A O 1
ATOM 747 N N . ASP A 1 90 ? -12.023 8.664 5.655 1.00 95.81 90 ASP A N 1
ATOM 748 C CA . ASP A 1 90 ? -12.887 9.197 4.596 1.00 95.81 90 ASP A CA 1
ATOM 749 C C . ASP A 1 90 ? -13.459 8.065 3.734 1.00 95.81 90 ASP A C 1
ATOM 751 O O . ASP A 1 90 ? -14.657 8.038 3.446 1.00 95.81 90 ASP A O 1
ATOM 755 N N . LEU A 1 91 ? -12.616 7.100 3.359 1.00 94.94 91 LEU A N 1
ATOM 756 C CA . LEU A 1 91 ? -13.032 5.924 2.601 1.00 94.94 91 LEU A CA 1
ATOM 757 C C . LEU A 1 91 ? -13.978 5.020 3.409 1.00 94.94 91 LEU A C 1
ATOM 759 O O . LEU A 1 91 ? -14.936 4.494 2.843 1.00 94.94 91 LEU A O 1
ATOM 763 N N . ASP A 1 92 ? -13.739 4.871 4.716 1.00 95.12 92 ASP A N 1
ATOM 764 C CA . ASP A 1 92 ? -14.593 4.126 5.649 1.00 95.12 92 ASP A CA 1
ATOM 765 C C . ASP A 1 92 ? -16.029 4.657 5.611 1.00 95.12 92 ASP A C 1
ATOM 767 O O . ASP A 1 92 ? -16.973 3.903 5.362 1.00 95.12 92 ASP A O 1
ATOM 771 N N . ARG A 1 93 ? -16.171 5.981 5.752 1.00 94.62 93 ARG A N 1
ATOM 772 C CA . ARG A 1 93 ? -17.461 6.683 5.726 1.00 94.62 93 ARG A CA 1
ATOM 773 C C . ARG A 1 93 ? -18.160 6.583 4.375 1.00 94.62 93 ARG A C 1
ATOM 775 O O . ARG A 1 93 ? -19.365 6.346 4.323 1.00 94.62 93 ARG A O 1
ATOM 782 N N . LEU A 1 94 ? -17.415 6.729 3.277 1.00 93.94 94 LEU A N 1
ATOM 783 C CA . LEU A 1 94 ? -17.974 6.610 1.926 1.00 93.94 94 LEU A CA 1
ATOM 784 C C . LEU A 1 94 ? -18.566 5.221 1.656 1.00 93.94 94 LEU A C 1
ATOM 786 O O . LEU A 1 94 ? -19.566 5.118 0.947 1.00 93.94 94 LEU A O 1
ATOM 790 N N . ILE A 1 95 ? -17.957 4.163 2.199 1.00 89.38 95 ILE A N 1
ATOM 791 C CA . ILE A 1 95 ? -18.391 2.778 1.972 1.00 89.38 95 ILE A CA 1
ATOM 792 C C . ILE A 1 95 ? -19.507 2.354 2.934 1.00 89.38 95 ILE A C 1
ATOM 794 O O . ILE A 1 95 ? -20.383 1.594 2.524 1.00 89.38 95 ILE A O 1
ATOM 798 N N . ASP A 1 96 ? -19.515 2.842 4.177 1.00 85.12 96 ASP A N 1
ATOM 799 C CA . ASP A 1 96 ? -20.577 2.515 5.144 1.00 85.12 96 ASP A CA 1
ATOM 800 C C . ASP A 1 96 ? -21.885 3.294 4.909 1.00 85.12 96 ASP A C 1
ATOM 802 O O . ASP A 1 96 ? -22.935 2.891 5.407 1.00 85.12 96 ASP A O 1
ATOM 806 N N . GLY A 1 97 ? -21.867 4.336 4.068 1.00 61.69 97 GLY A N 1
ATOM 807 C CA . GLY A 1 97 ? -23.082 4.960 3.535 1.00 61.69 97 GLY A CA 1
ATOM 808 C C . GLY A 1 97 ? -23.853 5.852 4.514 1.00 61.69 97 GLY A C 1
ATOM 809 O O . GLY A 1 97 ? -25.047 6.074 4.304 1.00 61.69 97 GLY A O 1
ATOM 810 N N . SER A 1 98 ? -23.204 6.374 5.560 1.00 47.53 98 SER A N 1
ATOM 811 C CA . SER A 1 98 ? -23.833 7.237 6.575 1.00 47.53 98 SER A CA 1
ATOM 812 C C . SER A 1 98 ? -22.891 8.301 7.121 1.00 47.53 98 SER A C 1
ATOM 814 O O . SER A 1 98 ? -21.812 7.904 7.616 1.00 47.53 98 SER A O 1
#